Protein AF-A0A662GRF3-F1 (afdb_monomer_lite)

Secondary structure (DSSP, 8-state):
------S----EEETTEEHHHHHHHHHHHHHHHT--TTSTTHHHHHHHHHHHHHHTTGGGGSHHHHHHHHH----GGGTT--HHHHHHHHHHHHHHHTTTSPP-TTGGGHHHHHHHHHHTTTS----HHHHSPPTT-GGG--HHHHHHHHHHHHHHHHHHHH-TTHHHHHHTT---

Radius of gyra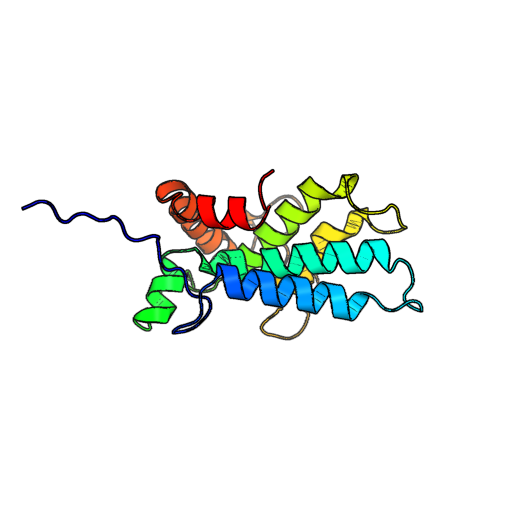tion: 17.0 Å; chains: 1; bounding box: 36×40×59 Å

Structure (mmCIF, N/CA/C/O backbone):
data_AF-A0A662GRF3-F1
#
_entry.id   AF-A0A662GRF3-F1
#
loop_
_atom_site.group_PDB
_atom_site.id
_atom_site.type_symbol
_atom_site.label_atom_id
_atom_site.label_alt_id
_atom_site.label_comp_id
_atom_site.label_asym_id
_atom_site.label_entity_id
_atom_site.label_seq_id
_atom_site.pdbx_PDB_ins_code
_atom_site.Cartn_x
_atom_site.Cartn_y
_atom_site.Cartn_z
_atom_site.occupancy
_atom_site.B_iso_or_equiv
_atom_site.auth_seq_id
_atom_site.auth_comp_id
_atom_site.auth_asym_id
_atom_site.auth_atom_id
_atom_site.pdbx_PDB_model_num
ATOM 1 N N . MET A 1 1 ? -16.127 -17.783 33.541 1.00 32.75 1 MET A N 1
ATOM 2 C CA . MET A 1 1 ? -16.263 -18.427 32.217 1.00 32.75 1 MET A CA 1
ATOM 3 C C . MET A 1 1 ? -15.372 -17.679 31.242 1.00 32.75 1 MET A C 1
ATOM 5 O O . MET A 1 1 ? -15.583 -16.491 31.046 1.00 32.75 1 MET A O 1
ATOM 9 N N . ALA A 1 2 ? -14.318 -18.323 30.741 1.00 32.34 2 ALA A N 1
ATOM 10 C CA . ALA A 1 2 ? -13.369 -17.704 29.821 1.00 32.34 2 ALA A CA 1
ATOM 11 C C . ALA A 1 2 ? -13.940 -17.755 28.399 1.00 32.34 2 ALA A C 1
ATOM 13 O O . ALA A 1 2 ? -14.223 -18.837 27.886 1.00 32.34 2 ALA A O 1
ATOM 14 N N . VAL A 1 3 ? -14.139 -16.594 27.778 1.00 31.38 3 VAL A N 1
ATOM 15 C CA . VAL A 1 3 ? -14.517 -16.517 26.365 1.00 31.38 3 VAL A CA 1
ATOM 16 C C . VAL A 1 3 ? -13.302 -16.934 25.539 1.00 31.38 3 VAL A C 1
ATOM 18 O O . VAL A 1 3 ? -12.258 -16.285 25.561 1.00 31.38 3 VAL A O 1
ATOM 21 N N . SER A 1 4 ? -13.440 -18.067 24.856 1.00 32.16 4 SER A N 1
ATOM 22 C CA . SER A 1 4 ? -12.475 -18.597 23.899 1.00 32.16 4 SER A CA 1
ATOM 23 C C . SER A 1 4 ? -12.475 -17.732 22.636 1.00 32.16 4 SER A C 1
ATOM 25 O O . SER A 1 4 ? -13.340 -17.890 21.778 1.00 32.16 4 SER A O 1
ATOM 27 N N . TRP A 1 5 ? -11.481 -16.861 22.481 1.00 35.94 5 TRP A N 1
ATOM 28 C CA . TRP A 1 5 ? -11.196 -16.193 21.209 1.00 35.94 5 TRP A CA 1
ATOM 29 C C . TRP A 1 5 ? -10.336 -17.123 20.342 1.00 35.94 5 TRP A C 1
ATOM 31 O O . TRP A 1 5 ? -9.112 -17.040 20.344 1.00 35.94 5 TRP A O 1
ATOM 41 N N . LYS A 1 6 ? -10.976 -18.063 19.640 1.00 37.97 6 LYS A N 1
ATOM 42 C CA . LYS A 1 6 ? -10.347 -18.891 18.592 1.00 37.97 6 LYS A CA 1
ATOM 43 C C . LYS A 1 6 ? -11.116 -18.785 17.273 1.00 37.97 6 LYS A C 1
ATOM 45 O O . LYS A 1 6 ? -11.462 -19.789 16.662 1.00 37.97 6 LYS A O 1
ATOM 50 N N . SER A 1 7 ? -11.409 -17.567 16.841 1.00 43.75 7 SER A N 1
ATOM 51 C CA . SER A 1 7 ? -11.757 -17.299 15.445 1.00 43.75 7 SER A CA 1
ATOM 52 C C . SER A 1 7 ? -10.623 -16.479 14.849 1.00 43.75 7 SER A C 1
ATOM 54 O O . SER A 1 7 ? -10.220 -15.496 15.474 1.00 43.75 7 SER A O 1
ATOM 56 N N . ASP A 1 8 ? -10.112 -16.882 13.682 1.00 52.78 8 ASP A N 1
ATOM 57 C CA . ASP A 1 8 ? -9.222 -16.041 12.872 1.00 52.78 8 ASP A CA 1
ATOM 58 C C . ASP A 1 8 ? -9.759 -14.600 12.855 1.00 52.78 8 ASP A C 1
ATOM 60 O O . ASP A 1 8 ? -10.983 -14.409 12.770 1.00 52.78 8 ASP A O 1
ATOM 64 N N . PRO A 1 9 ? -8.901 -13.574 12.968 1.00 62.12 9 PRO A N 1
ATOM 65 C CA . PRO A 1 9 ? -9.363 -12.206 12.831 1.00 62.12 9 PRO A CA 1
ATOM 66 C C . PRO A 1 9 ? -9.967 -12.048 11.431 1.00 62.12 9 PRO A C 1
ATOM 68 O O . PRO A 1 9 ? -9.262 -12.079 10.430 1.00 62.12 9 PRO A O 1
ATOM 71 N N . ASN A 1 10 ? -11.291 -11.907 11.356 1.00 85.44 10 ASN A N 1
ATOM 72 C CA . ASN A 1 10 ? -11.993 -11.775 10.083 1.00 85.44 10 ASN A CA 1
ATOM 73 C C . ASN A 1 10 ? -11.769 -10.367 9.517 1.00 85.44 10 ASN A C 1
ATOM 75 O O . ASN A 1 10 ? -12.643 -9.519 9.661 1.00 85.44 10 ASN A O 1
ATOM 79 N N . TYR A 1 11 ? -10.594 -10.066 8.969 1.00 96.44 11 TYR A N 1
ATOM 80 C CA . TYR A 1 11 ? -10.333 -8.776 8.336 1.00 96.44 11 TYR A CA 1
ATOM 81 C C . TYR A 1 11 ? -11.126 -8.652 7.044 1.00 96.44 11 TYR A C 1
ATOM 83 O O . TYR A 1 11 ? -11.088 -9.538 6.196 1.00 96.44 11 TYR A O 1
ATOM 91 N N . GLU A 1 12 ? -11.797 -7.521 6.865 1.00 97.25 12 GLU A N 1
ATOM 92 C CA . GLU A 1 12 ? -12.613 -7.266 5.681 1.00 97.25 12 GLU A CA 1
ATOM 93 C C . GLU A 1 12 ? -12.096 -6.057 4.899 1.00 97.25 12 GLU A C 1
ATOM 95 O O . GLU A 1 12 ? -11.648 -5.065 5.485 1.00 97.25 12 GLU A O 1
ATOM 100 N N . SER A 1 13 ? -12.151 -6.128 3.567 1.00 96.75 13 SER A N 1
ATOM 101 C CA . SER A 1 13 ? -11.851 -4.984 2.696 1.00 96.75 13 SER A CA 1
ATOM 102 C C . SER A 1 13 ? -13.054 -4.061 2.517 1.00 96.75 13 SER A C 1
ATOM 104 O O . SER A 1 13 ? -12.884 -2.849 2.353 1.00 96.75 13 SER A O 1
ATOM 106 N N . HIS A 1 14 ? -14.244 -4.655 2.542 1.00 94.38 14 HIS A N 1
ATOM 107 C CA . HIS A 1 14 ? -15.569 -4.051 2.574 1.00 94.38 14 HIS A CA 1
ATOM 108 C C . HIS A 1 14 ? -16.542 -5.062 3.216 1.00 94.38 14 HIS A C 1
ATOM 110 O O . HIS A 1 14 ? -16.157 -6.226 3.359 1.00 94.38 14 HIS A O 1
ATOM 116 N N . PRO A 1 15 ? -17.781 -4.685 3.592 1.00 94.56 15 PRO A N 1
ATOM 117 C CA . PRO A 1 15 ? -18.657 -5.583 4.342 1.00 94.56 15 PRO A CA 1
ATOM 118 C C . PRO A 1 15 ? -18.841 -6.920 3.613 1.00 94.56 15 PRO A C 1
ATOM 120 O O . PRO A 1 15 ? -19.168 -6.936 2.423 1.00 94.56 15 PRO A O 1
ATOM 123 N N . GLY A 1 16 ? -18.564 -8.026 4.308 1.00 93.38 16 GLY A N 1
ATOM 124 C CA . GLY A 1 16 ? -18.702 -9.386 3.788 1.00 93.38 16 GLY A CA 1
ATOM 125 C C . GLY A 1 16 ? -17.601 -9.865 2.835 1.00 93.38 16 GLY A C 1
ATOM 126 O O . GLY A 1 16 ? -17.694 -10.995 2.359 1.00 93.38 16 GLY A O 1
ATOM 127 N N . LYS A 1 17 ? -16.563 -9.065 2.538 1.00 96.00 17 LYS A N 1
ATOM 128 C CA . LYS A 1 17 ? -15.428 -9.507 1.708 1.00 96.00 17 LYS A CA 1
ATOM 129 C C . LYS A 1 17 ? -14.136 -9.602 2.517 1.00 96.00 17 LYS A C 1
ATOM 131 O O . LYS A 1 17 ? -13.616 -8.560 2.926 1.00 96.00 17 LYS A O 1
ATOM 136 N N . PRO A 1 18 ? -13.559 -10.810 2.667 1.00 97.19 18 PRO A N 1
ATOM 137 C CA . PRO A 1 18 ? -12.277 -10.991 3.337 1.00 97.19 18 PRO A CA 1
ATOM 138 C C . PRO A 1 18 ? -11.159 -10.170 2.682 1.00 97.19 18 PRO A C 1
ATOM 140 O O . PRO A 1 18 ? -10.991 -10.181 1.458 1.00 97.19 18 PRO A O 1
ATOM 143 N N . LEU A 1 19 ? -10.365 -9.482 3.502 1.00 97.88 19 LEU A N 1
ATOM 144 C CA . LEU A 1 19 ? -9.302 -8.587 3.055 1.00 97.88 19 LEU A CA 1
ATOM 145 C C . LEU A 1 19 ? -8.220 -9.344 2.280 1.00 97.88 19 LEU A C 1
ATOM 147 O O . LEU A 1 19 ? -7.903 -8.960 1.159 1.00 97.88 19 LEU A O 1
ATOM 151 N N . LYS A 1 20 ? -7.717 -10.464 2.807 1.00 97.31 20 LYS A N 1
ATOM 152 C CA . LYS A 1 20 ? -6.762 -11.332 2.099 1.00 97.31 20 LYS A CA 1
ATOM 153 C C . LYS A 1 20 ? -7.245 -11.768 0.713 1.00 97.31 20 LYS A C 1
ATOM 155 O O . LYS A 1 20 ? -6.480 -11.712 -0.247 1.00 97.31 20 LYS A O 1
ATOM 160 N N . ALA A 1 21 ? -8.509 -12.184 0.594 1.00 96.94 21 ALA A N 1
ATOM 161 C CA . ALA A 1 21 ? -9.082 -12.584 -0.692 1.00 96.94 21 ALA A CA 1
ATOM 162 C C . ALA A 1 21 ? -9.114 -11.400 -1.669 1.00 96.94 21 ALA A C 1
ATOM 164 O O . ALA A 1 21 ? -8.663 -11.522 -2.805 1.00 96.94 21 ALA A O 1
ATOM 165 N N . HIS A 1 22 ? -9.546 -10.229 -1.192 1.00 97.88 22 HIS A N 1
ATOM 166 C CA . HIS A 1 22 ? -9.530 -9.000 -1.976 1.00 97.88 22 HIS A CA 1
ATOM 167 C C . HIS A 1 22 ? -8.130 -8.621 -2.476 1.00 97.88 22 HIS A C 1
ATOM 169 O O . HIS A 1 22 ? -7.976 -8.325 -3.658 1.00 97.88 22 HIS A O 1
ATOM 175 N N . LEU A 1 23 ? -7.119 -8.655 -1.606 1.00 98.31 23 LEU A N 1
ATOM 176 C CA . LEU A 1 23 ? -5.738 -8.332 -1.972 1.00 98.31 23 LEU A CA 1
ATOM 177 C C . LEU A 1 23 ? -5.216 -9.274 -3.062 1.00 98.31 23 LEU A C 1
ATOM 179 O O . LEU A 1 23 ? -4.640 -8.811 -4.044 1.00 98.31 23 LEU A O 1
ATOM 183 N N . ARG A 1 24 ? -5.479 -10.581 -2.935 1.00 98.50 24 ARG A N 1
ATOM 184 C CA . ARG A 1 24 ? -5.091 -11.580 -3.940 1.00 98.50 24 ARG A CA 1
ATOM 185 C C . ARG A 1 24 ? -5.779 -11.338 -5.285 1.00 98.50 24 ARG A C 1
ATOM 187 O O . ARG A 1 24 ? -5.113 -11.329 -6.312 1.00 98.50 24 ARG A O 1
ATOM 194 N N . GLU A 1 25 ? -7.088 -11.095 -5.289 1.00 98.50 25 GLU A N 1
ATOM 195 C CA . GLU A 1 25 ? -7.838 -10.798 -6.517 1.00 98.50 25 GLU A CA 1
ATOM 196 C C . GLU A 1 25 ? -7.308 -9.551 -7.236 1.00 98.50 25 GLU A C 1
ATOM 198 O O . GLU A 1 25 ? -7.142 -9.557 -8.458 1.00 98.50 25 GLU A O 1
ATOM 203 N N . VAL A 1 26 ? -7.028 -8.478 -6.487 1.00 98.38 26 VAL A N 1
ATOM 204 C CA . VAL A 1 26 ? -6.484 -7.239 -7.055 1.00 98.38 26 VAL A CA 1
ATOM 205 C C . VAL A 1 26 ? -5.069 -7.462 -7.583 1.00 98.38 26 VAL A C 1
ATOM 207 O O . VAL A 1 26 ? -4.769 -6.993 -8.677 1.00 98.38 26 VAL A O 1
ATOM 210 N N . ALA A 1 27 ? -4.223 -8.202 -6.863 1.00 98.50 27 ALA A N 1
ATOM 211 C CA . ALA A 1 27 ? -2.868 -8.538 -7.296 1.00 98.50 27 ALA A CA 1
ATOM 212 C C . ALA A 1 27 ? -2.847 -9.314 -8.616 1.00 98.50 27 ALA A C 1
ATOM 214 O O . ALA A 1 27 ? -2.186 -8.889 -9.566 1.00 98.50 27 ALA A O 1
ATOM 215 N N . GLU A 1 28 ? -3.616 -10.400 -8.716 1.00 98.62 28 GLU A N 1
ATOM 216 C CA . GLU A 1 28 ? -3.700 -11.188 -9.950 1.00 98.62 28 GLU A CA 1
ATOM 217 C C . GLU A 1 28 ? -4.317 -10.373 -11.092 1.00 98.62 28 GLU A C 1
ATOM 219 O O . GLU A 1 28 ? -3.816 -10.372 -12.218 1.00 98.62 28 GLU A O 1
ATOM 224 N N . GLY A 1 29 ? -5.365 -9.599 -10.799 1.00 98.62 29 GLY A N 1
ATOM 225 C CA . GLY A 1 29 ? -5.995 -8.722 -11.777 1.00 98.62 29 GLY A CA 1
ATOM 226 C C . GLY A 1 29 ? -5.068 -7.613 -12.287 1.00 98.62 29 GLY A C 1
ATOM 227 O O . GLY A 1 29 ? -5.143 -7.255 -13.465 1.00 98.62 29 GLY A O 1
ATOM 228 N N . ALA A 1 30 ? -4.217 -7.051 -11.429 1.00 98.06 30 ALA A N 1
ATOM 229 C CA . ALA A 1 30 ? -3.242 -6.030 -11.795 1.00 98.06 30 ALA A CA 1
ATOM 230 C C . ALA A 1 30 ? -2.105 -6.627 -12.633 1.00 98.06 30 ALA A C 1
ATOM 232 O O . ALA A 1 30 ? -1.774 -6.078 -13.685 1.00 98.06 30 ALA A O 1
ATOM 233 N N . ARG A 1 31 ? -1.583 -7.791 -12.224 1.00 98.44 31 ARG A N 1
ATOM 234 C CA . ARG A 1 31 ? -0.578 -8.550 -12.979 1.00 98.44 31 ARG A CA 1
ATOM 235 C C . ARG A 1 31 ? -1.062 -8.850 -14.394 1.00 98.44 31 ARG A C 1
ATOM 237 O O . ARG A 1 31 ? -0.385 -8.496 -15.353 1.00 98.44 31 ARG A O 1
ATOM 244 N N . ALA A 1 32 ? -2.263 -9.416 -14.524 1.00 98.38 32 ALA A N 1
ATOM 245 C CA . ALA A 1 32 ? -2.846 -9.782 -15.813 1.00 98.38 32 ALA A CA 1
ATOM 246 C C . ALA A 1 32 ? -3.027 -8.575 -16.753 1.00 98.38 32 ALA A C 1
ATOM 248 O O . ALA A 1 32 ? -2.790 -8.680 -17.953 1.00 98.38 32 ALA A O 1
ATOM 249 N N . ARG A 1 33 ? -3.399 -7.402 -16.220 1.00 97.38 33 ARG A N 1
ATOM 250 C CA . ARG A 1 33 ? -3.571 -6.170 -17.015 1.00 97.38 33 ARG A CA 1
ATOM 251 C C . ARG A 1 33 ? -2.266 -5.627 -17.593 1.00 97.38 33 ARG A C 1
ATOM 253 O O . ARG A 1 33 ? -2.307 -4.956 -18.621 1.00 97.38 33 ARG A O 1
ATOM 260 N N . LEU A 1 34 ? -1.132 -5.900 -16.952 1.00 96.81 34 LEU A N 1
ATOM 261 C CA . LEU A 1 34 ? 0.191 -5.494 -17.436 1.00 96.81 34 LEU A CA 1
ATOM 262 C C . LEU A 1 34 ? 0.943 -6.627 -18.140 1.00 96.81 34 LEU A C 1
ATOM 264 O O . LEU A 1 34 ? 2.106 -6.466 -18.499 1.00 96.81 34 LEU A O 1
ATOM 268 N N . ASP A 1 35 ? 0.273 -7.747 -18.409 1.00 96.69 35 ASP A N 1
ATOM 269 C CA . ASP A 1 35 ? 0.868 -8.921 -19.039 1.00 96.69 35 ASP A CA 1
ATOM 270 C C . ASP A 1 35 ? 0.793 -8.894 -20.578 1.00 96.69 35 ASP A C 1
ATOM 272 O O . ASP A 1 35 ? 0.784 -9.934 -21.236 1.00 96.69 35 ASP A O 1
ATOM 276 N N . HIS A 1 36 ? 0.768 -7.708 -21.191 1.00 95.88 36 HIS A N 1
ATOM 277 C CA . HIS A 1 36 ? 0.630 -7.563 -22.641 1.00 95.88 36 HIS A CA 1
ATOM 278 C C . HIS A 1 36 ? 1.995 -7.613 -23.367 1.00 95.88 36 HIS A C 1
ATOM 280 O O . HIS A 1 36 ? 2.884 -6.838 -23.011 1.00 95.88 36 HIS A O 1
ATOM 286 N N . PRO A 1 37 ? 2.184 -8.430 -24.428 1.00 94.38 37 PRO A N 1
ATOM 287 C CA . PRO A 1 37 ? 3.476 -8.575 -25.121 1.00 94.38 37 PRO A CA 1
ATOM 288 C C . PRO A 1 37 ? 4.062 -7.281 -25.701 1.00 94.38 37 PRO A C 1
ATOM 290 O O . PRO A 1 37 ? 5.276 -7.129 -25.774 1.00 94.38 37 PRO A O 1
ATOM 293 N N . ALA A 1 38 ? 3.211 -6.331 -26.101 1.00 96.44 38 ALA A N 1
ATOM 294 C CA . ALA A 1 38 ? 3.658 -5.033 -26.620 1.00 96.44 38 ALA A CA 1
ATOM 295 C C . ALA A 1 38 ? 4.165 -4.063 -25.532 1.00 96.44 38 ALA A C 1
ATOM 297 O O . ALA A 1 38 ? 4.700 -3.002 -25.855 1.00 96.44 38 ALA A O 1
ATOM 298 N N . LEU A 1 39 ? 3.974 -4.381 -24.247 1.00 95.62 39 LEU A N 1
ATOM 299 C CA . LEU A 1 39 ? 4.387 -3.511 -23.155 1.00 95.62 39 LEU A CA 1
ATOM 300 C C . LEU A 1 39 ? 5.900 -3.629 -22.931 1.00 95.62 39 LEU A C 1
ATOM 302 O O . LEU A 1 39 ? 6.432 -4.704 -22.648 1.00 95.62 39 LEU A O 1
ATOM 306 N N . ARG A 1 40 ? 6.613 -2.503 -23.023 1.00 95.19 40 ARG A N 1
ATOM 307 C CA . ARG A 1 40 ? 8.042 -2.462 -22.685 1.00 95.19 40 ARG A CA 1
ATOM 308 C C . ARG A 1 40 ? 8.225 -2.824 -21.216 1.00 95.19 40 ARG A C 1
ATOM 310 O O . ARG A 1 40 ? 7.478 -2.350 -20.369 1.00 95.19 40 ARG A O 1
ATOM 317 N N . HIS A 1 41 ? 9.235 -3.642 -20.925 1.00 95.81 41 HIS A N 1
ATOM 318 C CA . HIS A 1 41 ? 9.519 -4.114 -19.566 1.00 95.81 41 HIS A CA 1
ATOM 319 C C . HIS A 1 41 ? 8.326 -4.838 -18.909 1.00 95.81 41 HIS A C 1
ATOM 321 O O . HIS A 1 41 ? 8.190 -4.801 -17.689 1.00 95.81 41 HIS A O 1
ATOM 327 N N . ARG A 1 42 ? 7.484 -5.513 -19.713 1.00 96.38 42 ARG A N 1
ATOM 328 C CA . ARG A 1 42 ? 6.322 -6.316 -19.282 1.00 96.38 42 ARG A CA 1
ATOM 329 C C . ARG A 1 42 ? 6.584 -7.120 -18.011 1.00 96.38 42 ARG A C 1
ATOM 331 O O . ARG A 1 42 ? 5.813 -7.016 -17.068 1.00 96.38 42 ARG A O 1
ATOM 338 N N . GLU A 1 43 ? 7.682 -7.875 -17.977 1.00 97.12 43 GLU A N 1
ATOM 339 C CA . GLU A 1 43 ? 8.045 -8.713 -16.828 1.00 97.12 43 GLU A CA 1
ATOM 340 C C . GLU A 1 43 ? 8.216 -7.894 -15.547 1.00 97.12 43 GLU A C 1
ATOM 342 O O . GLU A 1 43 ? 7.645 -8.233 -14.518 1.00 97.12 43 GLU A O 1
ATOM 347 N N . LEU A 1 44 ? 8.942 -6.776 -15.604 1.00 97.75 44 LEU A N 1
ATOM 348 C CA . LEU A 1 44 ? 9.098 -5.908 -14.440 1.00 97.75 44 LEU A CA 1
ATOM 349 C C . LEU A 1 44 ? 7.751 -5.326 -14.002 1.00 97.75 44 LEU A C 1
ATOM 351 O O . LEU A 1 44 ? 7.417 -5.343 -12.819 1.00 97.75 44 LEU A O 1
ATOM 355 N N . LEU A 1 45 ? 6.984 -4.801 -14.958 1.00 97.31 45 LEU A N 1
ATOM 356 C CA . LEU A 1 45 ? 5.742 -4.089 -14.678 1.00 97.31 45 LEU A CA 1
ATOM 357 C C . LEU A 1 45 ? 4.667 -5.012 -14.104 1.00 97.31 45 LEU A C 1
ATOM 359 O O . LEU A 1 45 ? 4.002 -4.626 -13.144 1.00 97.31 45 LEU A O 1
ATOM 363 N N . ARG A 1 46 ? 4.511 -6.230 -14.635 1.00 97.81 46 ARG A N 1
ATOM 364 C CA . ARG A 1 46 ? 3.516 -7.185 -14.131 1.00 97.81 46 ARG A CA 1
ATOM 365 C C . ARG A 1 46 ? 3.844 -7.665 -12.716 1.00 97.81 46 ARG A C 1
ATOM 367 O O . ARG A 1 46 ? 2.934 -7.749 -11.896 1.00 97.81 46 ARG A O 1
ATOM 374 N N . GLU A 1 47 ? 5.118 -7.916 -12.405 1.00 98.00 47 GLU A N 1
ATOM 375 C CA . GLU A 1 47 ? 5.534 -8.332 -11.058 1.00 98.00 47 GLU A CA 1
ATOM 376 C C . GLU A 1 47 ? 5.426 -7.169 -10.063 1.00 98.00 47 GLU A C 1
ATOM 378 O O . GLU A 1 47 ? 4.910 -7.337 -8.959 1.00 98.00 47 GLU A O 1
ATOM 383 N N . ALA A 1 48 ? 5.809 -5.953 -10.468 1.00 97.88 48 ALA A N 1
ATOM 384 C CA . ALA A 1 48 ? 5.607 -4.763 -9.647 1.00 97.88 48 ALA A CA 1
ATOM 385 C C . ALA A 1 48 ? 4.113 -4.511 -9.368 1.00 97.88 48 ALA A C 1
ATOM 387 O O . ALA A 1 48 ? 3.736 -4.226 -8.232 1.00 97.88 48 ALA A O 1
ATOM 388 N N . ALA A 1 49 ? 3.244 -4.656 -10.373 1.00 98.12 49 ALA A N 1
ATOM 389 C CA . ALA A 1 49 ? 1.802 -4.488 -10.209 1.00 98.12 49 ALA A CA 1
ATOM 390 C C . ALA A 1 49 ? 1.167 -5.566 -9.326 1.00 98.12 49 ALA A C 1
ATOM 392 O O . ALA A 1 49 ? 0.268 -5.250 -8.546 1.00 98.12 49 ALA A O 1
ATOM 393 N N . HIS A 1 50 ? 1.652 -6.807 -9.403 1.00 98.56 50 HIS A N 1
ATOM 394 C CA . HIS A 1 50 ? 1.243 -7.877 -8.494 1.00 98.56 50 HIS A CA 1
ATOM 395 C C . HIS A 1 50 ? 1.541 -7.508 -7.037 1.00 98.56 50 HIS A C 1
ATOM 397 O O . HIS A 1 50 ? 0.628 -7.480 -6.209 1.00 98.56 50 HIS A O 1
ATOM 403 N N . ILE A 1 51 ? 2.783 -7.103 -6.750 1.00 98.00 51 ILE A N 1
ATOM 404 C CA . ILE A 1 51 ? 3.209 -6.661 -5.414 1.00 98.00 51 ILE A CA 1
ATOM 405 C C . ILE A 1 51 ? 2.353 -5.487 -4.924 1.00 98.00 51 ILE A C 1
ATOM 407 O O . ILE A 1 51 ? 1.880 -5.490 -3.787 1.00 98.00 51 ILE A O 1
ATOM 411 N N . LEU A 1 52 ? 2.117 -4.488 -5.778 1.00 98.12 52 LEU A N 1
ATOM 412 C CA . LEU A 1 52 ? 1.286 -3.341 -5.421 1.00 98.12 52 LEU A CA 1
ATOM 413 C C . LEU A 1 52 ? -0.160 -3.736 -5.135 1.00 98.12 52 LEU A C 1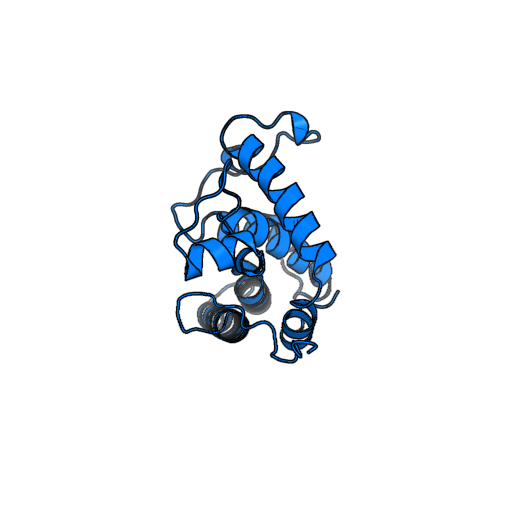
ATOM 415 O O . LEU A 1 52 ? -0.740 -3.220 -4.183 1.00 98.12 52 LEU A O 1
ATOM 419 N N . GLY A 1 53 ? -0.734 -4.672 -5.891 1.00 98.25 53 GLY A N 1
ATOM 420 C CA . GLY A 1 53 ? -2.076 -5.182 -5.620 1.00 98.25 53 GLY A CA 1
ATOM 421 C C . GLY A 1 53 ? -2.177 -5.882 -4.263 1.00 98.25 53 GLY A C 1
ATOM 422 O O . GLY A 1 53 ? -3.129 -5.618 -3.525 1.00 98.25 53 GLY A O 1
ATOM 423 N N . LEU A 1 54 ? -1.161 -6.667 -3.882 1.00 98.25 54 LEU A N 1
ATOM 424 C CA . LEU A 1 54 ? -1.078 -7.291 -2.555 1.00 98.25 54 LEU A CA 1
ATOM 425 C C . LEU A 1 54 ? -0.931 -6.262 -1.426 1.00 98.25 54 LEU A C 1
ATOM 427 O O . LEU A 1 54 ? -1.390 -6.505 -0.311 1.00 98.25 54 LEU A O 1
ATOM 431 N N . ALA A 1 55 ? -0.291 -5.123 -1.702 1.00 97.69 55 ALA A N 1
ATOM 432 C CA . ALA A 1 55 ? 0.084 -4.160 -0.675 1.00 97.69 55 ALA A CA 1
ATOM 433 C C . ALA A 1 55 ? -0.862 -2.950 -0.531 1.00 97.69 55 ALA A C 1
ATOM 435 O O . ALA A 1 55 ? -0.861 -2.299 0.517 1.00 97.69 55 ALA A O 1
ATOM 436 N N . HIS A 1 56 ? -1.663 -2.626 -1.555 1.00 98.00 56 HIS A N 1
ATOM 437 C CA . HIS A 1 56 ? -2.335 -1.321 -1.645 1.00 98.00 56 HIS A CA 1
ATOM 438 C C . HIS A 1 56 ? -3.256 -1.005 -0.455 1.00 98.00 56 HIS A C 1
ATOM 440 O O . HIS A 1 56 ? -3.337 0.137 0.001 1.00 98.00 56 HIS A O 1
ATOM 446 N N . ASP A 1 57 ? -3.908 -2.040 0.069 1.00 98.25 57 ASP A N 1
ATOM 447 C CA . ASP A 1 57 ? -4.928 -1.959 1.108 1.00 98.25 57 ASP A CA 1
ATOM 448 C C . ASP A 1 57 ? -4.444 -2.509 2.460 1.00 98.25 57 ASP A C 1
ATOM 450 O O . ASP A 1 57 ? -5.249 -2.710 3.368 1.00 98.25 57 ASP A O 1
ATOM 454 N N . LEU A 1 58 ? -3.133 -2.703 2.665 1.00 97.50 58 LEU A N 1
ATOM 455 C CA . LEU A 1 58 ? -2.610 -3.227 3.940 1.00 97.50 58 LEU A CA 1
ATOM 456 C C . LEU A 1 58 ? -2.954 -2.343 5.150 1.00 97.50 58 LEU A C 1
ATOM 458 O O . LEU A 1 58 ? -3.073 -2.838 6.271 1.00 97.50 58 LEU A O 1
ATOM 462 N N . GLY A 1 59 ? -3.222 -1.050 4.939 1.00 97.31 59 GLY A N 1
ATOM 463 C CA . GLY A 1 59 ? -3.749 -0.171 5.988 1.00 97.31 59 GLY A CA 1
ATOM 464 C C . GLY A 1 59 ? -5.121 -0.594 6.542 1.00 97.31 59 GLY A C 1
ATOM 465 O O . GLY A 1 59 ? -5.492 -0.183 7.645 1.00 97.31 59 GLY A O 1
ATOM 466 N N . LYS A 1 60 ? -5.868 -1.448 5.830 1.00 98.19 60 LYS A N 1
ATOM 467 C CA . LYS A 1 60 ? -7.166 -1.977 6.268 1.00 98.19 60 LYS A CA 1
ATOM 468 C C . LYS A 1 60 ? -7.064 -3.025 7.376 1.00 98.19 60 LYS A C 1
ATOM 470 O O . LYS A 1 60 ? -8.055 -3.266 8.063 1.00 98.19 60 LYS A O 1
ATOM 475 N N . TYR A 1 61 ? -5.876 -3.583 7.624 1.00 97.50 61 TYR A N 1
ATOM 476 C CA . TYR A 1 61 ? -5.621 -4.439 8.792 1.00 97.50 61 TYR A CA 1
ATOM 477 C C . TYR A 1 61 ? -5.606 -3.660 10.116 1.00 97.50 61 TYR A C 1
ATOM 479 O O . TYR A 1 61 ? -5.584 -4.251 11.198 1.00 97.50 61 TYR A O 1
ATOM 487 N N . THR A 1 62 ? -5.614 -2.324 10.073 1.00 97.25 62 THR A N 1
ATOM 488 C CA . THR A 1 62 ? -5.662 -1.529 11.300 1.00 97.25 62 THR A CA 1
ATOM 489 C C . THR A 1 62 ? -7.008 -1.708 12.015 1.00 97.25 62 THR A C 1
ATOM 491 O O . THR A 1 62 ? -8.061 -1.751 11.371 1.00 97.25 62 THR A O 1
ATOM 494 N N . PRO A 1 63 ? -7.025 -1.752 13.361 1.00 96.06 63 PRO A N 1
ATOM 495 C CA . PRO A 1 63 ? -8.283 -1.784 14.108 1.00 96.06 63 PRO A CA 1
ATOM 496 C C . PRO A 1 63 ? -9.148 -0.543 13.850 1.00 96.06 63 PRO A C 1
ATOM 498 O O . PRO A 1 63 ? -10.367 -0.624 13.940 1.00 96.06 63 PRO A O 1
ATOM 501 N N . TYR A 1 64 ? -8.534 0.592 13.505 1.00 97.56 64 TYR A N 1
ATOM 502 C CA . TYR A 1 64 ? -9.240 1.829 13.174 1.00 97.56 64 TYR A CA 1
ATOM 503 C C . TYR A 1 64 ? -10.069 1.687 11.898 1.00 97.56 64 TYR A C 1
ATOM 505 O O . TYR A 1 64 ? -11.256 2.002 11.913 1.00 97.56 64 TYR A O 1
ATOM 513 N N . PHE A 1 65 ? -9.476 1.153 10.823 1.00 97.81 65 PHE A N 1
ATOM 514 C CA . PHE A 1 65 ? -10.217 0.880 9.594 1.00 97.81 65 PHE A CA 1
ATOM 515 C C . PHE A 1 65 ? -11.327 -0.149 9.837 1.00 97.81 65 PHE A C 1
ATOM 517 O O . PHE A 1 65 ? -12.464 0.078 9.441 1.00 97.81 65 PHE A O 1
ATOM 524 N N . GLN A 1 66 ? -11.034 -1.248 10.540 1.00 97.31 66 GLN A N 1
ATOM 525 C CA . GLN A 1 66 ? -12.039 -2.286 10.805 1.00 97.31 66 GLN A CA 1
ATOM 526 C C . GLN A 1 66 ? -13.214 -1.775 11.657 1.00 97.31 66 GLN A C 1
ATOM 528 O O . GLN A 1 66 ? -14.358 -2.127 11.383 1.00 97.31 66 GLN A O 1
ATOM 533 N N . ALA A 1 67 ? -12.961 -0.918 12.653 1.00 96.56 67 ALA A N 1
ATOM 534 C CA . ALA A 1 67 ? -14.018 -0.285 13.443 1.00 96.56 67 ALA A CA 1
ATOM 535 C C . ALA A 1 67 ? -14.840 0.708 12.607 1.00 96.56 67 ALA A C 1
ATOM 537 O O . ALA A 1 67 ? -16.062 0.744 12.711 1.00 96.56 67 ALA A O 1
ATOM 538 N N . HIS A 1 68 ? -14.191 1.485 11.736 1.00 97.19 68 HIS A N 1
ATOM 539 C CA . HIS A 1 68 ? -14.901 2.349 10.795 1.00 97.19 68 HIS A CA 1
ATOM 540 C C . HIS A 1 68 ? -15.799 1.546 9.851 1.00 97.19 68 HIS A C 1
ATOM 542 O O . HIS A 1 68 ? -16.966 1.885 9.679 1.00 97.19 68 HIS A O 1
ATOM 548 N N . LEU A 1 69 ? -15.274 0.456 9.291 1.00 96.88 69 LEU A N 1
ATOM 549 C CA . LEU A 1 69 ? -15.986 -0.396 8.348 1.00 96.88 69 LEU A CA 1
ATOM 550 C C . LEU A 1 69 ? -17.252 -1.016 8.958 1.00 96.88 69 LEU A C 1
ATOM 552 O O . LEU A 1 69 ? -18.286 -1.063 8.299 1.00 96.88 69 LEU A O 1
ATOM 556 N N . ARG A 1 70 ? -17.165 -1.497 10.203 1.00 95.56 70 ARG A N 1
ATOM 557 C CA . ARG A 1 70 ? -18.258 -2.225 10.872 1.00 95.56 70 ARG A CA 1
ATOM 558 C C . ARG A 1 70 ? -19.254 -1.318 11.577 1.00 95.56 70 ARG A C 1
ATOM 560 O O . ARG A 1 70 ? -20.441 -1.616 11.595 1.00 95.56 70 ARG A O 1
ATOM 567 N N . GLU A 1 71 ? -18.765 -0.246 12.191 1.00 95.62 71 GLU A N 1
ATOM 568 C CA . GLU A 1 71 ? -19.542 0.574 13.129 1.00 95.62 71 GLU A CA 1
ATOM 569 C C . GLU A 1 71 ? -19.753 2.007 12.616 1.00 95.62 71 GLU A C 1
ATOM 571 O O . GLU A 1 71 ? -20.400 2.813 13.278 1.00 95.62 71 GLU A O 1
ATOM 576 N N . GLY A 1 72 ? -19.164 2.378 11.473 1.00 95.25 72 GLY A N 1
ATOM 577 C CA . GLY A 1 72 ? -19.174 3.758 10.977 1.00 95.25 72 GLY A CA 1
ATOM 578 C C . GLY A 1 72 ? -18.345 4.723 11.834 1.00 95.25 72 GLY A C 1
ATOM 579 O O . GLY A 1 72 ? -18.452 5.943 11.682 1.00 95.25 72 GLY A O 1
ATOM 580 N N . LYS A 1 73 ? -17.512 4.200 12.744 1.00 95.31 73 LYS A N 1
ATOM 581 C CA . LYS A 1 73 ? -16.725 4.993 13.692 1.00 95.31 73 LYS A CA 1
ATOM 582 C C . LYS A 1 73 ? -15.767 5.936 12.967 1.00 95.31 73 LYS A C 1
ATOM 584 O O . LYS A 1 73 ? -15.068 5.531 12.043 1.00 95.31 73 LYS A O 1
ATOM 589 N N . ARG A 1 74 ? -15.708 7.194 13.401 1.00 95.06 74 ARG A N 1
ATOM 590 C CA . ARG A 1 74 ? -14.742 8.189 12.913 1.00 95.06 74 ARG A CA 1
ATOM 591 C C . ARG A 1 74 ? -13.721 8.476 13.998 1.00 95.06 74 ARG A C 1
ATOM 593 O O . ARG A 1 74 ? -14.085 8.567 15.171 1.00 95.06 74 ARG A O 1
ATOM 600 N N . PHE A 1 75 ? -12.460 8.620 13.617 1.00 93.81 75 PHE A N 1
ATOM 601 C CA . PHE A 1 75 ? -11.387 8.902 14.555 1.00 93.81 75 PHE A CA 1
ATOM 602 C C . PHE A 1 75 ? -10.780 10.271 14.275 1.00 93.81 75 PHE A C 1
ATOM 604 O O . PHE A 1 75 ? -10.659 10.718 13.134 1.00 93.81 75 PHE A O 1
ATOM 611 N N . GLU A 1 76 ? -10.358 10.941 15.342 1.00 87.31 76 GLU A N 1
ATOM 612 C CA . GLU A 1 76 ? -9.623 12.193 15.220 1.00 87.31 76 GLU A CA 1
ATOM 613 C C . GLU A 1 76 ? -8.355 11.998 14.374 1.00 87.31 76 GLU A C 1
ATOM 615 O O . GLU A 1 76 ? -7.633 11.006 14.520 1.00 87.31 76 GLU A O 1
ATOM 620 N N . GLY A 1 77 ? -8.090 12.949 13.477 1.00 85.44 77 GLY A N 1
ATOM 621 C CA . GLY A 1 77 ? -6.933 12.905 12.584 1.00 85.44 77 GLY A CA 1
ATOM 622 C C . GLY A 1 77 ? -7.028 11.857 11.470 1.00 85.44 77 GLY A C 1
ATOM 623 O O . GLY A 1 77 ? -6.0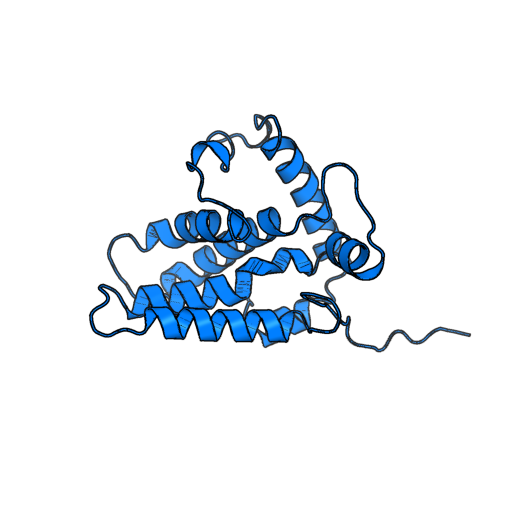41 11.656 10.769 1.00 85.44 77 GLY A O 1
ATOM 624 N N . GLY A 1 78 ? -8.183 11.205 11.289 1.00 91.81 78 GLY A N 1
ATOM 625 C CA . GLY A 1 78 ? -8.428 10.279 10.184 1.00 91.81 78 GLY A CA 1
ATOM 626 C C . GLY A 1 78 ? -7.696 8.943 10.317 1.00 91.81 78 GLY A C 1
ATOM 627 O O . GLY A 1 78 ? -7.191 8.433 9.320 1.00 91.81 78 GLY A O 1
ATOM 628 N N . LEU A 1 79 ? -7.610 8.370 11.525 1.00 95.19 79 LEU A N 1
ATOM 629 C CA . LEU A 1 79 ? -6.963 7.062 11.749 1.00 95.19 79 LEU A CA 1
ATOM 630 C C . LEU A 1 79 ? -7.604 5.921 10.958 1.00 95.19 79 LEU A C 1
ATOM 632 O O . LEU A 1 79 ? -6.947 4.916 10.699 1.00 95.19 79 LEU A O 1
ATOM 636 N N . GLU A 1 80 ? -8.879 6.050 10.603 1.00 96.12 80 GLU A N 1
ATOM 637 C CA . GLU A 1 80 ? -9.570 5.097 9.744 1.00 96.12 80 GLU A CA 1
ATOM 638 C C . GLU A 1 80 ? -9.099 5.143 8.287 1.00 96.12 80 GLU A C 1
ATO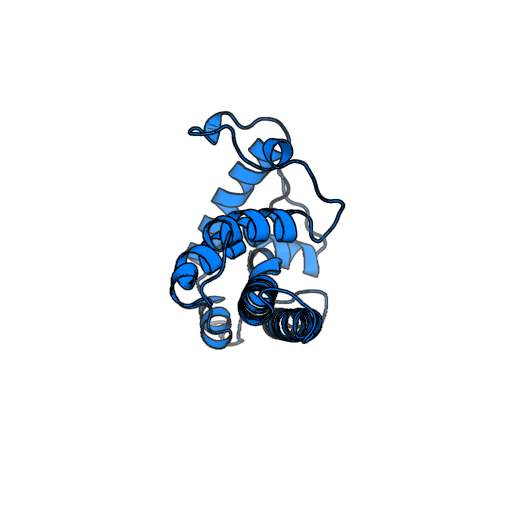M 640 O O . GLU A 1 80 ? -9.336 4.192 7.548 1.00 96.12 80 GLU A O 1
ATOM 645 N N . ARG A 1 81 ? -8.420 6.214 7.852 1.00 95.81 81 ARG A N 1
ATOM 646 C CA . ARG A 1 81 ? -7.927 6.342 6.477 1.00 95.81 81 ARG A CA 1
ATOM 647 C C . ARG A 1 81 ? -6.767 5.372 6.262 1.00 95.81 81 ARG A C 1
ATOM 649 O O . ARG A 1 81 ? -5.694 5.518 6.847 1.00 95.81 81 ARG A O 1
ATOM 656 N N . HIS A 1 82 ? -6.960 4.396 5.383 1.00 97.00 82 HIS A N 1
ATOM 657 C CA . HIS A 1 82 ? -5.990 3.323 5.157 1.00 97.00 82 HIS A CA 1
ATOM 658 C C . HIS A 1 82 ? -4.951 3.644 4.077 1.00 97.00 82 HIS A C 1
ATOM 660 O O . HIS A 1 82 ? -3.853 3.095 4.118 1.00 97.00 82 HIS A O 1
ATOM 666 N N . ALA A 1 83 ? -5.275 4.533 3.132 1.00 96.06 83 ALA A N 1
ATOM 667 C CA . ALA A 1 83 ? -4.479 4.744 1.920 1.00 96.06 83 ALA A CA 1
ATOM 668 C C . ALA A 1 83 ? -3.029 5.187 2.190 1.00 96.06 83 ALA A C 1
ATOM 670 O O . ALA A 1 83 ? -2.118 4.713 1.518 1.00 96.06 83 ALA A O 1
ATOM 671 N N . PHE A 1 84 ? -2.789 6.050 3.188 1.00 95.75 84 PHE A N 1
ATOM 672 C CA . PHE A 1 84 ? -1.433 6.524 3.498 1.00 95.75 84 PHE A CA 1
ATOM 673 C C . PHE A 1 84 ? -0.541 5.401 4.042 1.00 95.75 84 PHE A C 1
ATOM 675 O O . PHE A 1 84 ? 0.566 5.200 3.551 1.00 95.75 84 PHE A O 1
ATOM 682 N N . LEU A 1 85 ? -1.036 4.627 5.014 1.00 96.81 85 LEU A N 1
ATOM 683 C CA . LEU A 1 85 ? -0.317 3.456 5.519 1.00 96.81 85 LEU A CA 1
ATOM 684 C C . LEU A 1 85 ? -0.144 2.394 4.425 1.00 96.81 85 LEU A C 1
ATOM 686 O O . LEU A 1 85 ? 0.953 1.868 4.278 1.00 96.81 85 LEU A O 1
ATOM 690 N N . GLY A 1 86 ? -1.183 2.127 3.627 1.00 97.56 86 GLY A N 1
ATOM 691 C CA . GLY A 1 86 ? -1.094 1.226 2.474 1.00 97.56 86 GLY A CA 1
ATOM 692 C C . GLY A 1 86 ? 0.027 1.629 1.514 1.00 97.56 86 GLY A C 1
ATOM 693 O O . GLY A 1 86 ? 0.832 0.789 1.125 1.00 97.56 86 GLY A O 1
ATOM 694 N N . ALA A 1 87 ? 0.160 2.923 1.214 1.00 97.00 87 ALA A N 1
ATOM 695 C CA . ALA A 1 87 ? 1.222 3.443 0.355 1.00 97.00 87 ALA A CA 1
ATOM 696 C C . ALA A 1 87 ? 2.623 3.252 0.948 1.00 97.00 87 ALA A C 1
ATOM 698 O O . ALA A 1 87 ? 3.540 2.840 0.238 1.00 97.00 87 ALA A O 1
ATOM 699 N N . VAL A 1 88 ? 2.790 3.511 2.249 1.00 96.50 88 VAL A N 1
ATOM 700 C CA . VAL A 1 88 ? 4.062 3.282 2.954 1.00 96.50 88 VAL A CA 1
ATOM 701 C C . VAL A 1 88 ? 4.422 1.795 2.953 1.00 96.50 88 VAL A C 1
ATOM 703 O O . VAL A 1 88 ? 5.563 1.448 2.652 1.00 96.50 88 VAL A O 1
ATOM 706 N N . CYS A 1 89 ? 3.460 0.912 3.230 1.00 96.81 89 CYS A N 1
ATOM 707 C CA . CYS A 1 89 ? 3.670 -0.533 3.170 1.00 96.81 89 CYS A CA 1
ATOM 708 C C . CYS A 1 89 ? 4.025 -0.996 1.754 1.00 96.81 89 CYS A C 1
ATOM 710 O O . CYS A 1 89 ? 4.975 -1.752 1.593 1.00 96.81 89 CYS A O 1
ATOM 712 N N . ALA A 1 90 ? 3.330 -0.513 0.725 1.00 97.50 90 ALA A N 1
ATOM 713 C CA . ALA A 1 90 ? 3.621 -0.845 -0.666 1.00 97.50 90 ALA A CA 1
ATOM 714 C C . ALA A 1 90 ? 5.045 -0.444 -1.081 1.00 97.50 90 ALA A C 1
ATOM 716 O O . ALA A 1 90 ? 5.762 -1.244 -1.683 1.00 97.50 90 ALA A O 1
ATOM 717 N N . ALA A 1 91 ? 5.486 0.756 -0.696 1.00 96.94 91 ALA A N 1
ATOM 718 C CA . ALA A 1 91 ? 6.856 1.210 -0.919 1.00 96.94 91 ALA A CA 1
ATOM 719 C C . ALA A 1 91 ? 7.881 0.333 -0.184 1.00 96.94 91 ALA A C 1
ATOM 721 O O . ALA A 1 91 ? 8.915 -0.021 -0.753 1.00 96.94 91 ALA A O 1
ATOM 722 N N . TRP A 1 92 ? 7.590 -0.036 1.066 1.00 96.56 92 TRP A N 1
ATOM 723 C CA . TRP A 1 92 ? 8.448 -0.896 1.879 1.00 96.56 92 TRP A CA 1
ATOM 724 C C . TRP A 1 92 ? 8.593 -2.297 1.263 1.00 96.56 92 TRP A C 1
ATOM 726 O O . TRP A 1 92 ? 9.720 -2.730 1.025 1.00 96.56 92 TRP A O 1
ATOM 736 N N . VAL A 1 93 ? 7.481 -2.944 0.893 1.00 96.88 93 VAL A N 1
ATOM 737 C CA . VAL A 1 93 ? 7.482 -4.278 0.262 1.00 96.88 93 VAL A CA 1
ATOM 738 C C . VAL A 1 93 ? 8.230 -4.255 -1.075 1.00 96.88 93 VAL A C 1
ATOM 740 O O . VAL A 1 93 ? 9.077 -5.113 -1.325 1.00 96.88 93 VAL A O 1
ATOM 743 N N . LEU A 1 94 ? 7.977 -3.258 -1.933 1.00 96.38 94 LEU A N 1
ATOM 744 C CA . LEU A 1 94 ? 8.723 -3.109 -3.189 1.00 96.38 94 LEU A CA 1
ATOM 745 C C . LEU A 1 94 ? 10.220 -2.885 -2.955 1.00 96.38 94 LEU A C 1
ATOM 747 O O . LEU A 1 94 ? 11.031 -3.429 -3.700 1.00 96.38 94 LEU A O 1
ATOM 751 N N . SER A 1 95 ? 10.598 -2.110 -1.935 1.00 96.38 95 SER A N 1
ATOM 752 C CA . SER A 1 95 ? 12.011 -1.861 -1.620 1.00 96.38 95 SER A CA 1
ATOM 753 C C . SER A 1 95 ? 12.729 -3.145 -1.208 1.00 96.38 95 SER A C 1
ATOM 755 O O . SER A 1 95 ? 13.830 -3.401 -1.693 1.00 96.38 95 SER A O 1
ATOM 757 N N . GLY A 1 96 ? 12.097 -3.976 -0.372 1.00 95.81 96 GLY A N 1
ATOM 758 C CA . GLY A 1 96 ? 12.649 -5.273 0.034 1.00 95.81 96 GLY A CA 1
ATOM 759 C C . GLY A 1 96 ? 12.811 -6.243 -1.141 1.00 95.81 96 GLY A C 1
ATOM 760 O O . GLY A 1 96 ? 13.790 -6.981 -1.218 1.00 95.81 96 GLY A O 1
ATOM 761 N N . ARG A 1 97 ? 11.902 -6.175 -2.121 1.00 95.38 97 ARG A N 1
ATOM 762 C CA . ARG A 1 97 ? 11.863 -7.081 -3.285 1.00 95.38 97 ARG A CA 1
ATOM 763 C C . ARG A 1 97 ? 12.583 -6.564 -4.516 1.00 95.38 97 ARG A C 1
ATOM 765 O O . ARG A 1 97 ? 12.647 -7.265 -5.524 1.00 95.38 97 ARG A O 1
ATOM 772 N N . LEU A 1 98 ? 13.149 -5.364 -4.452 1.00 95.69 98 LEU A N 1
ATOM 773 C CA . LEU A 1 98 ? 13.680 -4.673 -5.621 1.00 95.69 98 LEU A CA 1
ATOM 774 C C . LEU A 1 98 ? 14.723 -5.503 -6.383 1.00 95.69 98 LEU A C 1
ATOM 776 O O . LEU A 1 98 ? 14.731 -5.505 -7.609 1.00 95.69 98 LEU A O 1
ATOM 780 N N . ARG A 1 99 ? 15.567 -6.240 -5.651 1.00 94.56 99 ARG A N 1
ATOM 781 C CA . ARG A 1 99 ? 16.615 -7.105 -6.218 1.00 94.56 99 ARG A CA 1
ATOM 782 C C . ARG A 1 99 ? 16.074 -8.371 -6.883 1.00 94.56 99 ARG A C 1
ATOM 784 O O . ARG A 1 99 ? 16.739 -8.910 -7.757 1.00 94.56 99 ARG A O 1
ATOM 791 N N . ALA A 1 100 ? 14.907 -8.848 -6.455 1.00 94.75 100 ALA A N 1
ATOM 792 C CA . ALA A 1 100 ? 14.254 -10.026 -7.021 1.00 94.75 100 ALA A CA 1
ATOM 793 C C . ALA A 1 100 ? 13.422 -9.686 -8.270 1.00 94.75 100 ALA A C 1
ATOM 795 O O . ALA A 1 100 ? 13.074 -10.576 -9.042 1.00 94.75 100 ALA A O 1
ATOM 796 N N . LEU A 1 101 ? 13.101 -8.405 -8.476 1.00 96.62 101 LEU A N 1
ATOM 797 C CA . LEU A 1 101 ? 12.369 -7.944 -9.648 1.00 96.62 101 LEU A CA 1
ATOM 798 C C . LEU A 1 101 ? 13.260 -7.920 -10.903 1.00 96.62 101 LEU A C 1
ATOM 800 O O . LEU A 1 101 ? 14.437 -7.557 -10.798 1.00 96.62 101 LEU A O 1
ATOM 804 N N . PRO A 1 102 ? 12.702 -8.219 -12.095 1.00 97.06 102 PRO A N 1
ATOM 805 C CA . PRO A 1 102 ? 13.437 -8.165 -13.357 1.00 97.06 102 PRO A CA 1
ATOM 806 C C . PRO A 1 102 ? 14.190 -6.845 -13.560 1.00 97.06 102 PRO A C 1
ATOM 808 O O . PRO A 1 102 ? 13.643 -5.764 -13.344 1.00 97.06 102 PRO A O 1
ATOM 811 N N . GLU A 1 103 ? 15.443 -6.931 -14.005 1.00 95.88 103 GLU A N 1
ATOM 812 C CA . GLU A 1 103 ? 16.256 -5.756 -14.324 1.00 95.88 103 GLU A CA 1
ATOM 813 C C . GLU A 1 103 ? 15.660 -4.977 -15.504 1.00 95.88 103 GLU A C 1
ATOM 815 O O . GLU A 1 103 ? 15.414 -5.530 -16.579 1.00 95.88 103 GLU A O 1
ATOM 820 N N . ALA A 1 104 ? 15.461 -3.673 -15.319 1.00 95.81 104 ALA A N 1
ATOM 821 C CA . ALA A 1 104 ? 15.130 -2.737 -16.385 1.00 95.81 104 ALA A CA 1
ATOM 822 C C . ALA A 1 104 ? 15.447 -1.292 -15.957 1.00 95.81 104 ALA A C 1
ATOM 824 O O . ALA A 1 104 ? 15.494 -1.008 -14.756 1.00 95.81 104 ALA A O 1
ATOM 825 N N . PRO A 1 105 ? 15.633 -0.362 -16.914 1.00 94.94 105 PRO A N 1
ATOM 826 C CA . PRO A 1 105 ? 15.836 1.050 -16.607 1.00 94.94 105 PRO A CA 1
ATOM 827 C C . PRO A 1 105 ? 14.712 1.623 -15.737 1.00 94.94 105 PRO A C 1
ATOM 829 O O . PRO A 1 105 ? 13.532 1.419 -16.026 1.00 94.94 105 PRO A O 1
ATOM 832 N N . GLY A 1 106 ? 15.083 2.361 -14.689 1.00 93.00 106 GLY A N 1
ATOM 833 C CA . GLY A 1 106 ? 14.142 3.022 -13.788 1.00 93.00 106 GLY A CA 1
ATOM 834 C C . GLY A 1 106 ? 13.511 2.111 -12.733 1.00 93.00 106 GLY A C 1
ATOM 835 O O . GLY A 1 106 ? 12.653 2.576 -11.979 1.00 93.00 106 GLY A O 1
ATOM 836 N N . ARG A 1 107 ? 13.928 0.838 -12.638 1.00 96.31 107 ARG A N 1
ATOM 837 C CA . ARG A 1 107 ? 13.485 -0.089 -11.585 1.00 96.31 107 ARG A CA 1
ATOM 838 C C . ARG A 1 107 ? 13.674 0.514 -10.192 1.00 96.31 107 ARG A C 1
ATOM 840 O O . ARG A 1 107 ? 12.805 0.361 -9.344 1.00 96.31 107 ARG A O 1
ATOM 847 N N . GLU A 1 108 ? 14.763 1.238 -9.966 1.00 96.25 108 GLU A N 1
ATOM 848 C CA . GLU A 1 108 ? 15.093 1.917 -8.712 1.00 96.25 108 GLU A CA 1
ATOM 849 C C . GLU A 1 108 ? 14.020 2.909 -8.233 1.00 96.25 108 GLU A C 1
ATOM 851 O O . GLU A 1 108 ? 13.915 3.165 -7.034 1.00 96.25 108 GLU A O 1
ATOM 856 N N . PHE A 1 109 ? 13.177 3.417 -9.136 1.00 96.19 109 PHE A N 1
ATOM 857 C CA . PHE A 1 109 ? 12.081 4.323 -8.797 1.00 96.19 109 PHE A CA 1
ATOM 858 C C . PHE A 1 109 ? 10.773 3.600 -8.454 1.00 96.19 109 PHE A C 1
ATOM 860 O O . PHE A 1 109 ? 9.824 4.255 -8.018 1.00 96.19 109 PHE A O 1
ATOM 867 N N . LEU A 1 110 ? 10.688 2.271 -8.603 1.00 97.12 110 LEU A N 1
ATOM 868 C CA . LEU A 1 110 ? 9.459 1.517 -8.333 1.00 97.12 110 LEU A CA 1
ATOM 869 C C . LEU A 1 110 ? 8.894 1.731 -6.924 1.00 97.12 110 LEU A C 1
ATOM 871 O O . LEU A 1 110 ? 7.682 1.910 -6.835 1.00 97.12 110 LEU A O 1
ATOM 875 N N . PRO A 1 111 ? 9.686 1.779 -5.832 1.00 96.81 111 PRO A N 1
ATOM 876 C CA . PRO A 1 111 ? 9.135 2.080 -4.512 1.00 96.81 111 PRO A CA 1
ATOM 877 C C . PRO A 1 111 ? 8.415 3.433 -4.455 1.00 96.81 111 PRO A C 1
ATOM 879 O O . PRO A 1 111 ? 7.333 3.533 -3.879 1.00 96.81 111 PRO A O 1
ATOM 882 N N . LEU A 1 112 ? 8.977 4.462 -5.101 1.00 95.06 112 LEU A N 1
ATOM 883 C CA . LEU A 1 112 ? 8.366 5.789 -5.184 1.00 95.06 112 LEU A CA 1
ATOM 884 C C . LEU A 1 112 ? 7.107 5.771 -6.062 1.00 95.06 112 LEU A C 1
ATOM 886 O O . LEU A 1 112 ? 6.063 6.271 -5.652 1.00 95.06 112 LEU A O 1
ATOM 890 N N . LEU A 1 113 ? 7.175 5.172 -7.252 1.00 95.00 113 LEU A N 1
ATOM 891 C CA . LEU A 1 113 ? 6.023 5.063 -8.154 1.00 95.00 113 LEU A CA 1
ATOM 892 C C . LEU A 1 113 ? 4.878 4.271 -7.509 1.00 95.00 113 LEU A C 1
ATOM 894 O O . LEU A 1 113 ? 3.716 4.668 -7.584 1.00 95.00 113 LEU A O 1
ATOM 898 N N . GLY A 1 114 ? 5.223 3.190 -6.815 1.00 96.50 114 GLY A N 1
ATOM 899 C CA . GLY A 1 114 ? 4.313 2.364 -6.041 1.00 96.50 114 GLY A CA 1
ATOM 900 C C . GLY A 1 114 ? 3.642 3.123 -4.905 1.00 96.50 114 GLY A C 1
ATOM 901 O O . GLY A 1 114 ? 2.418 3.077 -4.778 1.00 96.50 114 GLY A O 1
ATOM 902 N N . TYR A 1 115 ? 4.425 3.883 -4.131 1.00 96.88 115 TYR A N 1
ATOM 903 C CA . TYR A 1 115 ? 3.900 4.791 -3.114 1.00 96.88 115 TYR A CA 1
ATOM 904 C C . TYR A 1 115 ? 2.863 5.749 -3.709 1.00 96.88 115 TYR A C 1
ATOM 906 O O . TYR A 1 115 ? 1.748 5.835 -3.203 1.00 96.88 115 TYR A O 1
ATOM 914 N N . LEU A 1 116 ? 3.203 6.448 -4.797 1.00 95.25 116 LEU A N 1
ATOM 915 C CA . LEU A 1 116 ? 2.330 7.455 -5.409 1.00 95.25 116 LEU A CA 1
ATOM 916 C C . LEU A 1 116 ? 1.027 6.842 -5.938 1.00 95.25 116 LEU A C 1
ATOM 918 O O . LEU A 1 116 ? -0.053 7.385 -5.686 1.00 95.25 116 LEU A O 1
ATOM 922 N N . ALA A 1 117 ? 1.122 5.699 -6.625 1.00 94.81 117 ALA A N 1
ATOM 923 C CA . ALA A 1 117 ? -0.028 4.981 -7.166 1.00 94.81 117 ALA A CA 1
ATOM 924 C C . ALA A 1 117 ? -0.978 4.519 -6.051 1.00 94.81 117 ALA A C 1
ATOM 926 O O . ALA A 1 117 ? -2.181 4.777 -6.107 1.00 94.81 117 ALA A O 1
ATOM 927 N N . VAL A 1 118 ? -0.440 3.898 -4.997 1.00 97.12 118 VAL A N 1
ATOM 928 C CA . VAL A 1 118 ? -1.245 3.416 -3.869 1.00 97.12 118 VAL A CA 1
ATOM 929 C C . VAL A 1 118 ? -1.784 4.571 -3.034 1.00 97.12 118 VAL A C 1
ATOM 931 O O . VAL A 1 118 ? -2.952 4.555 -2.663 1.00 97.12 118 VAL A O 1
ATOM 934 N N . HIS A 1 119 ? -1.003 5.616 -2.768 1.00 95.31 119 HIS A N 1
ATOM 935 C CA . HIS A 1 119 ? -1.453 6.760 -1.969 1.00 95.31 119 HIS A CA 1
ATOM 936 C C . HIS A 1 119 ? -2.711 7.416 -2.559 1.00 95.31 119 HIS A C 1
ATOM 938 O O . HIS A 1 119 ? -3.541 7.970 -1.835 1.00 95.31 119 HIS A O 1
ATOM 944 N N . ARG A 1 120 ? -2.870 7.343 -3.883 1.00 92.81 120 ARG A N 1
ATOM 945 C CA . ARG A 1 120 ? -3.958 7.979 -4.625 1.00 92.81 120 ARG A CA 1
ATOM 946 C C . ARG A 1 120 ? -4.957 6.988 -5.223 1.00 92.81 120 ARG A C 1
ATOM 948 O O . ARG A 1 120 ? -5.756 7.401 -6.046 1.00 92.81 120 ARG A O 1
ATOM 955 N N . HIS A 1 121 ? -5.014 5.734 -4.768 1.00 90.94 121 HIS A N 1
ATOM 956 C CA . HIS A 1 121 ? -5.939 4.739 -5.342 1.00 90.94 121 HIS A CA 1
ATOM 957 C C . HIS A 1 121 ? -7.441 5.059 -5.156 1.00 90.94 121 HIS A C 1
ATOM 959 O O . HIS A 1 121 ? -8.275 4.467 -5.833 1.00 90.94 121 HIS A O 1
ATOM 965 N N . HIS A 1 122 ? -7.787 6.018 -4.283 1.00 89.19 122 HIS A N 1
ATOM 966 C CA . HIS A 1 122 ? -9.150 6.561 -4.107 1.00 89.19 122 HIS A CA 1
ATOM 967 C C . HIS A 1 122 ? -9.374 7.935 -4.767 1.00 89.19 122 HIS A C 1
ATOM 969 O O . HIS A 1 122 ? -10.388 8.579 -4.509 1.00 89.19 122 HIS A O 1
ATOM 975 N N . GLY A 1 123 ? -8.439 8.451 -5.572 1.00 89.44 123 GLY A N 1
ATOM 976 C CA . GLY A 1 123 ? -8.579 9.783 -6.167 1.00 89.44 123 GLY A CA 1
ATOM 977 C C . GLY A 1 123 ? -7.597 10.080 -7.299 1.00 89.44 123 GLY A C 1
ATOM 978 O O . GLY A 1 123 ? -6.943 9.201 -7.840 1.00 89.44 123 GLY A O 1
ATOM 979 N N . HIS A 1 124 ? -7.486 11.352 -7.680 1.00 89.31 124 HIS A N 1
ATOM 980 C CA . HIS A 1 124 ? -6.568 11.763 -8.750 1.00 89.31 124 HIS A CA 1
ATOM 981 C C . HIS A 1 124 ? -5.111 11.714 -8.299 1.00 89.31 124 HIS A C 1
ATOM 983 O O . HIS A 1 124 ? -4.837 12.007 -7.134 1.00 89.31 124 HIS A O 1
ATOM 989 N N . LEU A 1 125 ? -4.180 11.417 -9.208 1.00 86.50 125 LEU A N 1
ATOM 990 C CA . LEU A 1 125 ? -2.747 11.556 -8.941 1.00 86.50 125 LEU A CA 1
ATOM 991 C C . LEU A 1 125 ? -2.407 12.991 -8.515 1.00 86.50 125 LEU A C 1
ATOM 993 O O . LEU A 1 125 ? -3.090 13.946 -8.881 1.00 86.50 125 LEU A O 1
ATOM 997 N N . LYS A 1 126 ? -1.360 13.112 -7.706 1.00 86.25 126 LYS A N 1
ATOM 998 C CA . LYS A 1 126 ? -0.841 14.379 -7.191 1.00 86.25 126 LYS A CA 1
ATOM 999 C C . LYS A 1 126 ? 0.646 14.474 -7.466 1.00 86.25 126 LYS A C 1
ATOM 1001 O O . LYS A 1 126 ? 1.296 13.440 -7.644 1.00 86.25 126 LYS A O 1
ATOM 1006 N N . ALA A 1 127 ? 1.165 15.695 -7.463 1.00 86.69 127 ALA A N 1
ATOM 1007 C CA . ALA A 1 127 ? 2.599 15.897 -7.549 1.00 86.69 127 ALA A CA 1
ATOM 1008 C C . ALA A 1 127 ? 3.286 15.292 -6.303 1.00 86.69 127 ALA A C 1
ATOM 1010 O O . ALA A 1 127 ? 2.702 15.339 -5.211 1.00 86.69 127 ALA A O 1
ATOM 1011 N N . PRO A 1 128 ? 4.487 14.694 -6.426 1.00 86.56 128 PRO A N 1
ATOM 1012 C CA . PRO A 1 128 ? 5.191 14.093 -5.292 1.00 86.56 128 PRO A CA 1
ATOM 1013 C C . PRO A 1 128 ? 5.344 15.038 -4.091 1.00 86.56 128 PRO A C 1
ATOM 1015 O O . PRO A 1 128 ? 5.201 14.605 -2.952 1.00 86.56 128 PRO A O 1
ATOM 1018 N N . GLU A 1 129 ? 5.547 16.332 -4.330 1.00 84.06 129 GLU A N 1
ATOM 1019 C CA . GLU A 1 129 ? 5.720 17.376 -3.312 1.00 84.06 129 GLU A CA 1
ATOM 1020 C C . GLU A 1 129 ? 4.473 17.580 -2.438 1.00 84.06 129 GLU A C 1
ATOM 1022 O O . GLU A 1 129 ? 4.573 18.078 -1.319 1.00 84.06 129 GLU A O 1
ATOM 1027 N N . GLU A 1 130 ? 3.289 17.190 -2.921 1.00 84.56 130 GLU A N 1
ATOM 1028 C CA . GLU A 1 130 ? 2.040 17.280 -2.157 1.00 84.56 130 GLU A CA 1
ATOM 1029 C C . GLU A 1 130 ? 1.836 16.107 -1.190 1.00 84.56 130 GLU A C 1
ATOM 1031 O O . GLU A 1 130 ? 0.990 16.184 -0.295 1.00 84.56 130 GLU A O 1
ATOM 1036 N N . VAL A 1 131 ? 2.529 14.988 -1.413 1.00 87.62 131 VAL A N 1
ATOM 1037 C CA . VAL A 1 131 ? 2.270 13.716 -0.717 1.00 87.62 131 VAL A CA 1
ATOM 1038 C C . VAL A 1 131 ? 3.495 13.172 0.011 1.00 87.62 131 VAL A C 1
ATOM 1040 O O . VAL A 1 131 ? 3.349 12.356 0.916 1.00 87.62 131 VAL A O 1
ATOM 1043 N N . LEU A 1 132 ? 4.691 13.649 -0.330 1.00 88.19 132 LEU A N 1
ATOM 1044 C CA . LEU A 1 132 ? 5.932 13.316 0.352 1.00 88.19 132 LEU A CA 1
ATOM 1045 C C . LEU A 1 132 ? 6.291 14.377 1.400 1.00 88.19 132 LEU A C 1
ATOM 1047 O O . LEU A 1 132 ? 6.056 15.568 1.189 1.00 88.19 132 LEU A O 1
ATOM 1051 N N . PRO A 1 133 ? 6.883 13.972 2.538 1.00 83.62 133 PRO A N 1
ATOM 1052 C CA . PRO A 1 133 ? 7.424 14.924 3.500 1.00 83.62 133 PRO A CA 1
ATOM 1053 C C . PRO A 1 133 ? 8.565 15.749 2.895 1.00 83.62 133 PRO A C 1
ATOM 1055 O O . PRO A 1 133 ? 9.255 15.262 1.995 1.00 83.62 133 PRO A O 1
ATOM 1058 N N . PRO A 1 134 ? 8.822 16.962 3.428 1.00 80.25 134 PRO A N 1
ATOM 1059 C CA . PRO A 1 134 ? 10.024 17.713 3.096 1.00 80.25 134 PRO A CA 1
ATOM 1060 C C . PRO A 1 134 ? 11.265 16.831 3.240 1.00 80.25 134 PRO A C 1
ATOM 1062 O O . PRO A 1 134 ? 11.414 16.108 4.232 1.00 80.25 134 PRO A O 1
ATOM 1065 N N . LEU A 1 135 ? 12.142 16.886 2.237 1.00 79.12 135 LEU A N 1
ATOM 1066 C CA . LEU A 1 135 ? 13.330 16.043 2.178 1.00 79.12 135 LEU A CA 1
ATOM 1067 C C . LEU A 1 135 ? 14.148 16.177 3.471 1.00 79.12 135 LEU A C 1
ATOM 1069 O O . LEU A 1 135 ? 14.531 17.279 3.863 1.00 79.12 135 LEU A O 1
ATOM 1073 N N . GLY A 1 136 ? 14.402 15.043 4.125 1.00 70.69 136 GLY A N 1
ATOM 1074 C CA . GLY A 1 136 ? 15.243 14.956 5.320 1.00 70.69 136 GLY A CA 1
ATOM 1075 C C . GLY A 1 136 ? 14.563 15.287 6.652 1.00 70.69 136 GLY A C 1
ATOM 1076 O O . GLY A 1 136 ? 15.188 15.062 7.683 1.00 70.69 136 GLY A O 1
ATOM 1077 N N . ASP A 1 137 ? 13.309 15.760 6.675 1.00 83.25 137 ASP A N 1
ATOM 1078 C CA . ASP A 1 137 ? 12.618 16.035 7.943 1.00 83.25 137 ASP A CA 1
ATOM 1079 C C . ASP A 1 137 ? 11.080 15.921 7.854 1.00 83.25 137 ASP A C 1
ATOM 1081 O O . ASP A 1 137 ? 10.370 16.916 7.655 1.00 83.25 137 ASP A O 1
ATOM 1085 N N . PRO A 1 138 ? 10.521 14.713 8.073 1.00 84.12 138 PRO A N 1
ATOM 1086 C CA . PRO A 1 138 ? 9.077 14.511 8.161 1.00 84.12 138 PRO A CA 1
ATOM 1087 C C . PRO A 1 138 ? 8.384 15.331 9.257 1.00 84.12 138 PRO A C 1
ATOM 1089 O O . PRO A 1 138 ? 7.180 15.567 9.154 1.00 84.12 138 PRO A O 1
ATOM 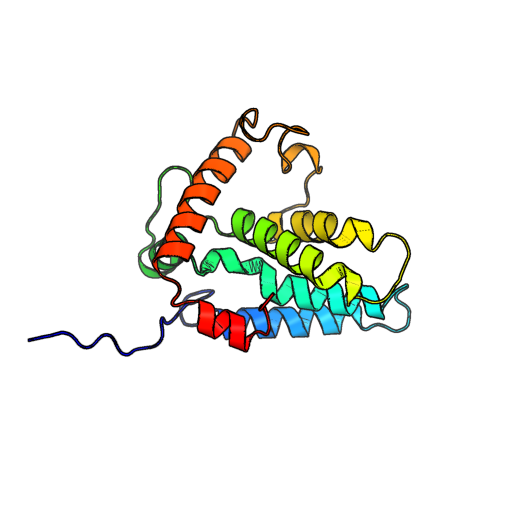1092 N N . ALA A 1 139 ? 9.099 15.800 10.289 1.00 85.62 139 ALA A N 1
ATOM 1093 C CA . ALA A 1 139 ? 8.504 16.623 11.341 1.00 85.62 139 ALA A CA 1
ATOM 1094 C C . ALA A 1 139 ? 8.102 18.018 10.834 1.00 85.62 139 ALA A C 1
ATOM 1096 O O . ALA A 1 139 ? 7.222 18.652 11.421 1.00 85.62 139 ALA A O 1
ATOM 1097 N N . ARG A 1 140 ? 8.683 18.472 9.714 1.00 88.69 140 ARG A N 1
ATOM 1098 C CA . ARG A 1 140 ? 8.329 19.734 9.043 1.00 88.69 140 ARG A CA 1
ATOM 1099 C C . ARG A 1 140 ? 7.086 19.644 8.167 1.00 88.69 140 ARG A C 1
ATOM 1101 O O . ARG A 1 140 ? 6.664 20.665 7.627 1.00 88.69 140 ARG A O 1
ATOM 1108 N N . ALA A 1 141 ? 6.492 18.462 8.011 1.00 89.94 141 ALA A N 1
ATOM 1109 C CA . ALA A 1 141 ? 5.234 18.329 7.295 1.00 89.94 141 ALA A CA 1
ATOM 1110 C C . ALA A 1 141 ? 4.145 19.209 7.933 1.00 89.94 141 ALA A C 1
ATOM 1112 O O . ALA A 1 141 ? 4.019 19.307 9.157 1.00 89.94 141 ALA A O 1
ATOM 1113 N N . THR A 1 142 ? 3.319 19.824 7.092 1.00 89.81 142 THR A N 1
ATOM 1114 C CA . THR A 1 142 ? 2.190 20.669 7.500 1.00 89.81 142 THR A CA 1
ATOM 1115 C C . THR A 1 142 ? 0.876 20.114 6.939 1.00 89.81 142 THR A C 1
ATOM 1117 O O . THR A 1 142 ? 0.866 19.107 6.228 1.00 89.81 142 THR A O 1
ATOM 1120 N N . GLY A 1 143 ? -0.253 20.720 7.324 1.00 89.88 143 GLY A N 1
ATOM 1121 C CA . GLY A 1 143 ? -1.577 20.370 6.794 1.00 89.88 143 GLY A CA 1
ATOM 1122 C C . GLY A 1 143 ? -1.940 18.885 6.923 1.00 89.88 143 GLY A C 1
ATOM 1123 O O . GLY A 1 143 ? -1.668 18.255 7.950 1.00 89.88 143 GLY A O 1
ATOM 1124 N N . GLU A 1 144 ? -2.544 18.336 5.865 1.00 88.69 144 GLU A N 1
ATOM 1125 C CA . GLU A 1 144 ? -2.979 16.934 5.789 1.00 88.69 144 GLU A CA 1
ATOM 1126 C C . GLU A 1 144 ? -1.822 15.943 5.942 1.00 88.69 144 GLU A C 1
ATOM 1128 O O . GLU A 1 144 ? -1.981 14.918 6.600 1.00 88.69 144 GLU A O 1
ATOM 1133 N N . LEU A 1 145 ? -0.637 16.253 5.406 1.00 89.62 145 LEU A N 1
ATOM 1134 C CA . LEU A 1 145 ? 0.512 15.355 5.502 1.00 89.62 145 LEU A CA 1
ATOM 1135 C C . LEU A 1 145 ? 0.982 15.189 6.952 1.00 89.62 145 LEU A C 1
ATOM 1137 O O . LEU A 1 145 ? 1.282 14.080 7.394 1.00 89.62 145 LEU A O 1
ATOM 1141 N N . ARG A 1 146 ? 0.970 16.273 7.738 1.00 91.25 146 ARG A N 1
ATOM 1142 C CA . ARG A 1 146 ? 1.260 16.212 9.179 1.00 91.25 146 ARG A CA 1
ATOM 1143 C C . ARG A 1 146 ? 0.271 15.316 9.922 1.00 91.25 146 ARG A C 1
ATOM 1145 O O . ARG A 1 146 ? 0.667 14.577 10.823 1.00 91.25 146 ARG A O 1
ATOM 1152 N N . LEU A 1 147 ? -1.014 15.405 9.575 1.00 92.12 147 LEU A N 1
ATOM 1153 C CA . LEU A 1 147 ? -2.061 14.569 10.168 1.00 92.12 147 LEU A CA 1
ATOM 1154 C C . LEU A 1 147 ? -1.863 13.100 9.783 1.00 92.12 147 LEU A C 1
ATOM 1156 O O . LEU A 1 147 ? -1.870 12.243 10.665 1.00 92.12 147 LEU A O 1
ATOM 1160 N N . ALA A 1 148 ? -1.578 12.825 8.508 1.00 92.25 148 ALA A N 1
ATOM 1161 C CA . ALA A 1 148 ? -1.301 11.485 8.005 1.00 92.25 148 ALA A CA 1
ATOM 1162 C C . ALA A 1 148 ? -0.084 10.841 8.690 1.00 92.25 148 ALA A C 1
ATOM 1164 O O . ALA A 1 148 ? -0.158 9.688 9.098 1.00 92.25 148 ALA A O 1
ATOM 1165 N N . LEU A 1 149 ? 1.003 11.587 8.918 1.00 92.56 149 LEU A N 1
ATOM 1166 C CA . LEU A 1 149 ? 2.184 11.087 9.638 1.00 92.56 149 LEU A CA 1
ATOM 1167 C C . LEU A 1 149 ? 1.894 10.773 11.116 1.00 92.56 149 LEU A C 1
ATOM 1169 O O . LEU A 1 149 ? 2.375 9.771 11.651 1.00 92.56 149 LEU A O 1
ATOM 1173 N N . ARG A 1 150 ? 1.074 11.592 11.790 1.00 93.19 150 ARG A N 1
ATOM 1174 C CA . ARG A 1 150 ? 0.624 11.307 13.166 1.00 93.19 150 ARG A CA 1
ATOM 1175 C C . ARG A 1 150 ? -0.274 10.071 13.219 1.00 93.19 150 ARG A C 1
ATOM 1177 O O . ARG A 1 150 ? -0.123 9.250 14.126 1.00 93.19 150 ARG A O 1
ATOM 1184 N N . ALA A 1 151 ? -1.186 9.940 12.256 1.00 95.25 151 ALA A N 1
ATOM 1185 C CA . ALA A 1 151 ? -2.052 8.778 12.122 1.00 95.25 151 ALA A CA 1
ATOM 1186 C C . ALA A 1 151 ? -1.235 7.510 11.846 1.00 95.25 151 ALA A C 1
ATOM 1188 O O . ALA A 1 151 ? -1.415 6.517 12.550 1.00 95.25 151 ALA A O 1
ATOM 1189 N N . LEU A 1 152 ? -0.268 7.583 10.925 1.00 95.19 152 LEU A N 1
ATOM 1190 C CA . LEU A 1 152 ? 0.632 6.490 10.566 1.00 95.19 152 LEU A CA 1
ATOM 1191 C C . LEU A 1 152 ? 1.310 5.897 11.801 1.00 95.19 152 LEU A C 1
ATOM 1193 O O . LEU A 1 152 ? 1.274 4.684 11.990 1.00 95.19 152 LEU A O 1
ATOM 1197 N N . LYS A 1 153 ? 1.887 6.739 12.671 1.00 95.12 153 LYS A N 1
ATOM 1198 C CA . LYS A 1 153 ? 2.544 6.271 13.902 1.00 95.12 153 LYS A CA 1
ATOM 1199 C C . LYS A 1 153 ? 1.599 5.406 14.745 1.00 95.12 153 LYS A C 1
ATOM 1201 O O . LYS A 1 153 ? 1.943 4.287 15.108 1.00 95.12 153 LYS A O 1
ATOM 1206 N N . ARG A 1 154 ? 0.380 5.894 14.991 1.00 96.75 154 ARG A N 1
ATOM 1207 C CA . ARG A 1 154 ? -0.630 5.186 15.795 1.00 96.75 154 ARG A CA 1
ATOM 1208 C C . ARG A 1 154 ? -1.126 3.910 15.116 1.00 96.75 154 ARG A C 1
ATOM 1210 O O . ARG A 1 154 ? -1.333 2.902 15.785 1.00 96.75 154 ARG A O 1
ATOM 1217 N N . GLN A 1 155 ? -1.311 3.942 13.799 1.00 97.38 155 GLN A N 1
ATOM 1218 C CA . GLN A 1 155 ? -1.700 2.772 13.014 1.00 97.38 155 GLN A CA 1
ATOM 1219 C C . GLN A 1 155 ? -0.623 1.675 13.074 1.00 97.38 155 GLN A C 1
ATOM 1221 O O . GLN A 1 155 ? -0.953 0.516 13.318 1.00 97.38 155 GLN A O 1
ATOM 1226 N N . LEU A 1 156 ? 0.657 2.037 12.927 1.00 96.19 156 LEU A N 1
ATOM 1227 C CA . LEU A 1 156 ? 1.785 1.109 13.046 1.00 96.19 156 LEU A CA 1
ATOM 1228 C C . LEU A 1 156 ? 1.905 0.524 14.457 1.00 96.19 156 LEU A C 1
ATOM 1230 O O . LEU A 1 156 ? 2.092 -0.684 14.597 1.00 96.19 156 LEU A O 1
ATOM 1234 N N . ASP A 1 157 ? 1.759 1.345 15.498 1.00 96.81 157 ASP A N 1
ATOM 1235 C CA . ASP A 1 157 ? 1.789 0.878 16.889 1.00 96.81 157 ASP A CA 1
ATOM 1236 C C . ASP A 1 157 ? 0.656 -0.128 17.164 1.00 96.81 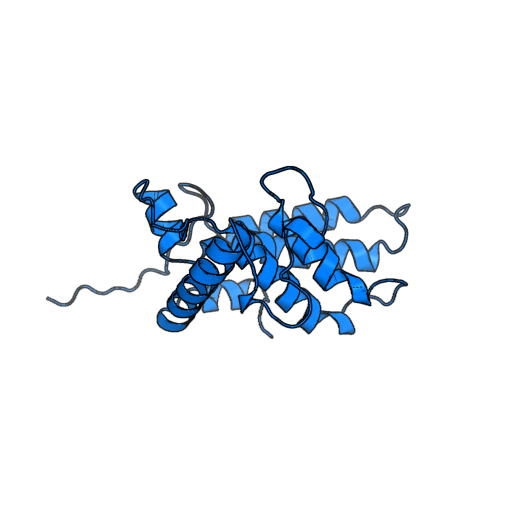157 ASP A C 1
ATOM 1238 O O . ASP A 1 157 ? 0.882 -1.175 17.774 1.00 96.81 157 ASP A O 1
ATOM 1242 N N . ALA A 1 158 ? -0.543 0.120 16.628 1.00 95.50 158 ALA A N 1
ATOM 1243 C CA . ALA A 1 158 ? -1.670 -0.803 16.738 1.00 95.50 158 ALA A CA 1
ATOM 1244 C C . ALA A 1 158 ? -1.427 -2.137 16.005 1.00 95.50 158 ALA A C 1
ATOM 1246 O O . ALA A 1 158 ? -1.740 -3.202 16.544 1.00 95.50 158 ALA A O 1
ATOM 1247 N N . LEU A 1 159 ? -0.843 -2.103 14.800 1.00 94.69 159 LEU A N 1
ATOM 1248 C CA . LEU A 1 159 ? -0.472 -3.321 14.072 1.00 94.69 159 LEU A CA 1
ATOM 1249 C C . LEU A 1 159 ? 0.588 -4.129 14.834 1.00 94.69 159 LEU A C 1
ATOM 1251 O O . LEU A 1 159 ? 0.461 -5.350 14.953 1.00 94.69 159 LEU A O 1
ATOM 1255 N N . ARG A 1 160 ? 1.603 -3.462 15.398 1.00 93.88 160 ARG A N 1
ATOM 1256 C CA . ARG A 1 160 ? 2.654 -4.106 16.204 1.00 93.88 160 ARG A CA 1
ATOM 1257 C C . ARG A 1 160 ? 2.108 -4.780 17.456 1.00 93.88 160 ARG A C 1
ATOM 1259 O O . ARG A 1 160 ? 2.602 -5.847 17.805 1.00 93.88 160 ARG A O 1
ATOM 1266 N N . ALA A 1 161 ? 1.108 -4.183 18.101 1.00 94.25 161 ALA A N 1
ATOM 1267 C CA . ALA A 1 161 ? 0.516 -4.722 19.319 1.00 94.25 161 ALA A CA 1
ATOM 1268 C C . ALA A 1 161 ? -0.320 -5.991 19.077 1.00 94.25 161 ALA A C 1
ATOM 1270 O O . ALA A 1 161 ? -0.278 -6.902 19.898 1.00 94.25 161 ALA A O 1
ATOM 1271 N N . ARG A 1 162 ? -1.071 -6.072 17.967 1.00 90.12 162 ARG A N 1
ATOM 1272 C CA . ARG A 1 162 ? -1.987 -7.202 17.720 1.00 90.12 162 ARG A CA 1
ATOM 1273 C C . ARG A 1 162 ? -1.341 -8.411 17.044 1.00 90.12 162 ARG A C 1
ATOM 1275 O O . ARG A 1 162 ? -1.597 -9.532 17.461 1.00 90.12 162 ARG A O 1
ATOM 1282 N N . ARG A 1 163 ? -0.516 -8.191 16.011 1.00 88.75 163 ARG A N 1
ATOM 1283 C CA . ARG A 1 163 ? 0.195 -9.217 15.204 1.00 88.75 163 ARG A CA 1
ATOM 1284 C C . ARG A 1 163 ? -0.643 -10.362 14.601 1.00 88.75 163 ARG A C 1
ATOM 1286 O O . ARG A 1 163 ? -0.075 -11.196 13.910 1.00 88.75 163 ARG A O 1
ATOM 1293 N N . ASP A 1 164 ? -1.948 -10.404 14.803 1.00 91.00 164 ASP A N 1
ATOM 1294 C CA . ASP A 1 164 ? -2.877 -11.435 14.330 1.00 91.00 164 ASP A CA 1
ATOM 1295 C C . ASP A 1 164 ? -3.100 -11.399 12.807 1.00 91.00 164 ASP A C 1
ATOM 1297 O O . ASP A 1 164 ? -3.386 -12.422 12.196 1.00 91.00 164 ASP A O 1
ATOM 1301 N N . TRP A 1 165 ? -2.853 -10.253 12.171 1.00 93.19 165 TRP A N 1
ATOM 1302 C CA . TRP A 1 165 ? -2.757 -10.098 10.714 1.00 93.19 165 TRP A CA 1
ATOM 1303 C C . TRP A 1 165 ? -1.561 -10.821 10.074 1.00 93.19 165 TRP A C 1
ATOM 1305 O O . TRP A 1 165 ? -1.557 -11.001 8.857 1.00 93.19 165 TRP A O 1
ATOM 1315 N N . ARG A 1 166 ? -0.535 -11.217 10.849 1.00 92.44 166 ARG A N 1
ATOM 1316 C CA . ARG A 1 166 ? 0.708 -11.780 10.288 1.00 92.44 166 ARG A CA 1
ATOM 1317 C C . ARG A 1 166 ? 0.448 -13.021 9.473 1.00 92.44 166 ARG A C 1
ATOM 1319 O O . ARG A 1 166 ? 0.899 -13.072 8.344 1.00 92.44 166 ARG A O 1
ATOM 1326 N N . ARG A 1 167 ? -0.364 -13.936 9.993 1.00 92.81 167 ARG A N 1
ATOM 1327 C CA . ARG A 1 167 ? -0.732 -15.154 9.277 1.00 92.81 167 ARG A CA 1
ATOM 1328 C C . ARG A 1 167 ? -1.280 -14.861 7.875 1.00 92.81 167 ARG A C 1
ATOM 1330 O O . ARG A 1 167 ? -0.919 -15.540 6.925 1.00 92.81 167 ARG A O 1
ATOM 1337 N N . GLU A 1 168 ? -2.126 -13.839 7.715 1.00 94.88 168 GLU A N 1
ATOM 1338 C CA . GLU A 1 168 ? -2.631 -13.480 6.382 1.00 94.88 168 GLU A CA 1
ATOM 1339 C C . GLU A 1 168 ? -1.542 -12.885 5.483 1.00 94.88 168 GLU A C 1
ATOM 1341 O O . GLU A 1 168 ? -1.568 -13.120 4.281 1.00 94.88 168 GLU A O 1
ATOM 1346 N N . TRP A 1 169 ? -0.577 -12.148 6.037 1.00 94.62 169 TRP A N 1
ATOM 1347 C CA . TRP A 1 169 ? 0.568 -11.633 5.277 1.00 94.62 169 TRP A CA 1
ATOM 1348 C C . TRP A 1 169 ? 1.521 -12.756 4.852 1.00 94.62 169 TRP A C 1
ATOM 1350 O O . TRP A 1 169 ? 1.973 -12.753 3.710 1.00 94.62 169 TRP A O 1
ATOM 1360 N N . GLU A 1 170 ? 1.765 -13.728 5.731 1.00 93.94 170 GLU A N 1
ATOM 1361 C CA . GLU A 1 170 ? 2.526 -14.955 5.460 1.00 93.94 170 GLU A CA 1
ATOM 1362 C C . GLU A 1 170 ? 1.875 -15.741 4.308 1.00 93.94 170 GLU A C 1
ATOM 1364 O O . GLU A 1 170 ? 2.495 -16.018 3.283 1.00 93.94 170 GLU A O 1
ATOM 1369 N N . GLU A 1 171 ? 0.560 -15.964 4.377 1.00 94.12 171 GLU A N 1
ATOM 1370 C CA . GLU A 1 171 ? -0.215 -16.630 3.318 1.00 94.12 171 GLU A CA 1
ATOM 1371 C C . GLU A 1 171 ? -0.328 -15.826 2.003 1.00 94.12 171 GLU A C 1
ATOM 1373 O O . GLU A 1 171 ? -0.681 -16.379 0.954 1.00 94.12 171 GLU A O 1
ATOM 1378 N N . LEU A 1 172 ? -0.081 -14.514 2.040 1.00 94.69 172 LEU A N 1
ATOM 1379 C CA . LEU A 1 172 ? 0.038 -13.655 0.855 1.00 94.69 172 LEU A CA 1
ATOM 1380 C C . LEU A 1 172 ? 1.478 -13.591 0.331 1.00 94.69 172 LEU A C 1
ATOM 1382 O O . LEU A 1 172 ? 1.723 -12.935 -0.681 1.00 94.69 172 LEU A O 1
ATOM 1386 N N . GLY A 1 173 ? 2.421 -14.253 1.006 1.00 93.62 173 GLY A N 1
ATOM 1387 C CA . GLY A 1 173 ? 3.836 -14.202 0.685 1.00 93.62 173 GLY A CA 1
ATOM 1388 C C . GLY A 1 173 ? 4.370 -12.780 0.764 1.00 93.62 173 GLY A C 1
ATOM 1389 O O . GLY A 1 173 ? 5.093 -12.377 -0.139 1.00 93.62 173 GLY A O 1
ATOM 1390 N N . LEU A 1 174 ? 3.967 -12.004 1.778 1.00 90.31 174 LEU A N 1
ATOM 1391 C CA . LEU A 1 174 ? 4.450 -10.649 2.092 1.00 90.31 174 LEU A CA 1
ATOM 1392 C C . LEU A 1 174 ? 5.557 -10.645 3.163 1.00 90.31 174 LEU A C 1
ATOM 1394 O O . LEU A 1 174 ? 5.927 -9.584 3.662 1.00 90.31 174 LEU A O 1
ATOM 1398 N N . GLU A 1 175 ? 6.077 -11.818 3.517 1.00 72.94 175 GLU A N 1
ATOM 1399 C CA . GLU A 1 175 ? 7.256 -11.957 4.371 1.00 72.94 175 GLU A CA 1
ATOM 1400 C C . GLU A 1 175 ? 8.508 -11.485 3.622 1.00 72.94 175 GLU A C 1
ATOM 1402 O O . GLU A 1 175 ? 8.810 -11.984 2.537 1.00 72.94 175 GLU A O 1
ATOM 1407 N N . ASP A 1 176 ? 9.101 -10.408 4.143 1.00 53.97 176 ASP A N 1
ATOM 1408 C CA . ASP A 1 176 ? 10.534 -10.088 4.291 1.00 53.97 176 ASP A CA 1
ATOM 1409 C C . ASP A 1 176 ? 10.659 -8.640 4.809 1.00 53.97 176 ASP A C 1
ATOM 1411 O O . ASP A 1 176 ? 10.341 -7.693 4.050 1.00 53.97 176 ASP A O 1
#

pLDDT: mean 91.18, std 13.27, range [31.38, 98.62]

Sequence (176 aa):
MAVSWKSDPNYESHPGKPLKAHLREVAEGARARLDHPALRHRELLREAAHILGLAHDLGKYTPYFQAHLREGKRFEGGLERHAFLGAVCAAWVLSGRLRALPEAPGREFLPLLGYLAVHRHHGHLKAPEEVLPPLGDPARATGELRLALRALKRQLDALRARRDWRREWEELGLED

Foldseek 3Di:
DDPDPPDQPQQAPAPPHGPLVQLQVQLQVQLVVLCDPPDVLSQQRSNLSSLLSNQLQPLSPFPLLVCCRPPVDADPLGLNDRQQLSLVRSLVLLVVCLVVGDDDPPSVCSSVVSSQCSSAVVHDGDDCVVADADPPDNCPDDDSSVSSVVSNVVRVVRCVVPVSCVVSCVVSVSDD